Protein AF-A0A0F8ZEL0-F1 (afdb_monomer_lite)

Sequence (161 aa):
MRHRRKGRKLGRNPSHQRALLRNLASALILTERDAEFDDNAPKVRGRIVTTLSKAKEVRPLVERCVTIARRALPHQEAADQLEPDAERNTEQWRTWRQSDQYRDWNQTIAPVVAARRRLLKLLGDKQAVRILFDDIAPRFQDRPGGYTRILRLAQRCRALH

Radius of gyration: 20.07 Å; chains: 1; bounding box: 53×33×61 Å

Secondary structure (DSSP, 8-state):
--TT--S--TTS-HHHHHHHHHHHHHHHHHTTS--TT-TT--SSTT-----HHHHHHHHHHHHHHHHHHHHHHHHHHHHHTTS-SPPTTSHHHHHHTTSHHHHHHHHHHHHHHHHHHHHHHHH--HHHHHHIIIIIHHHTTT--S------PPPPP-----

InterPro domains:
  IPR000456 Large ribosomal subunit protein bL17 [PF01196] (21-156)
  IPR000456 Large ribosomal subunit protein bL17 [PTHR14413] (1-156)
  IPR036373 Large ribosomal subunit protein bL17 superfamily [G3DSA:3.90.1030.10] (3-159)
  IPR036373 Large ribosomal subunit protein bL17 superfamily [SSF64263] (1-157)

pLDDT: mean 92.85, std 8.92, range [42.53, 98.44]

Structure (mmCIF, N/CA/C/O backbone):
data_AF-A0A0F8ZEL0-F1
#
_entry.id   AF-A0A0F8ZEL0-F1
#
loop_
_atom_site.group_PDB
_atom_site.id
_atom_site.type_symbol
_atom_site.label_atom_id
_atom_site.label_alt_id
_atom_site.label_comp_id
_atom_site.label_asym_id
_atom_site.label_entity_id
_atom_site.label_seq_id
_atom_site.pdbx_PDB_ins_code
_atom_site.Cartn_x
_atom_site.Cartn_y
_atom_site.Cartn_z
_atom_site.occupancy
_atom_site.B_iso_or_equiv
_atom_site.auth_seq_id
_atom_site.auth_comp_id
_atom_site.auth_asym_id
_atom_site.auth_atom_id
_atom_site.pdbx_PDB_model_num
ATOM 1 N N . MET A 1 1 ? 31.391 -11.957 -11.606 1.00 65.69 1 MET A N 1
ATOM 2 C CA . MET A 1 1 ? 30.068 -11.893 -10.932 1.00 65.69 1 MET A CA 1
ATOM 3 C C . MET A 1 1 ? 30.265 -11.415 -9.495 1.00 65.69 1 MET A C 1
ATOM 5 O O . MET A 1 1 ? 31.268 -11.776 -8.903 1.00 65.69 1 MET A O 1
ATOM 9 N N . ARG A 1 2 ? 29.365 -10.607 -8.913 1.00 76.06 2 ARG A N 1
ATOM 10 C CA . ARG A 1 2 ? 29.421 -10.319 -7.464 1.00 76.06 2 ARG A CA 1
ATOM 11 C C . ARG A 1 2 ? 28.579 -11.366 -6.733 1.00 76.06 2 ARG A C 1
ATOM 13 O O . ARG A 1 2 ? 27.360 -11.353 -6.874 1.00 76.06 2 ARG A O 1
ATOM 20 N N . HIS A 1 3 ? 29.209 -12.264 -5.9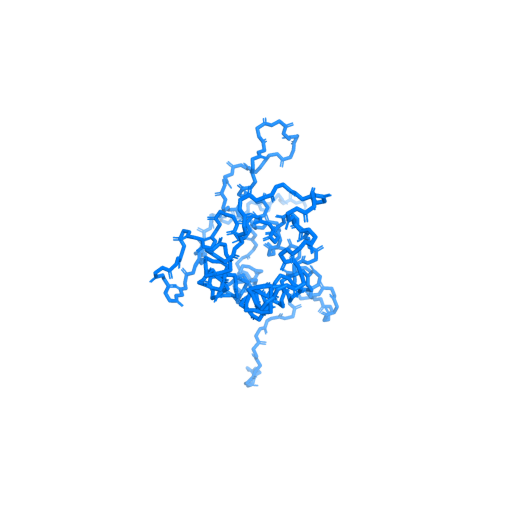82 1.00 86.94 3 HIS A N 1
ATOM 21 C CA . HIS A 1 3 ? 28.496 -13.313 -5.250 1.00 86.94 3 HIS A CA 1
ATOM 22 C C . HIS A 1 3 ? 27.618 -12.722 -4.135 1.00 86.94 3 HIS A C 1
ATOM 24 O O . HIS A 1 3 ? 27.994 -11.740 -3.492 1.00 86.94 3 HIS A O 1
ATOM 30 N N . ARG A 1 4 ? 26.430 -13.313 -3.934 1.00 82.62 4 ARG A N 1
ATOM 31 C CA . ARG A 1 4 ? 25.471 -12.998 -2.851 1.00 82.62 4 ARG A CA 1
ATOM 32 C C . ARG A 1 4 ? 24.996 -11.535 -2.770 1.00 82.62 4 ARG A C 1
ATOM 34 O O . ARG A 1 4 ? 24.462 -11.117 -1.747 1.00 82.62 4 ARG A O 1
ATOM 41 N N . ARG A 1 5 ? 25.132 -10.738 -3.838 1.00 81.50 5 ARG A N 1
ATOM 42 C CA . ARG A 1 5 ? 24.595 -9.365 -3.881 1.00 81.50 5 ARG A CA 1
ATOM 43 C C . ARG A 1 5 ? 23.248 -9.323 -4.593 1.00 81.50 5 ARG A C 1
ATOM 45 O O . ARG A 1 5 ? 23.173 -9.540 -5.799 1.00 81.50 5 ARG A O 1
ATOM 52 N N . LYS A 1 6 ? 22.190 -9.012 -3.841 1.00 80.75 6 LYS A N 1
ATOM 53 C CA . LYS A 1 6 ? 20.834 -8.819 -4.367 1.00 80.75 6 LYS A CA 1
ATOM 54 C C . LYS A 1 6 ? 20.638 -7.372 -4.828 1.00 80.75 6 LYS A C 1
ATOM 56 O O . LYS A 1 6 ? 20.975 -6.441 -4.102 1.00 80.75 6 LYS A O 1
ATOM 61 N N . GLY A 1 7 ? 20.035 -7.209 -6.001 1.00 82.44 7 GLY A N 1
ATOM 62 C CA . GLY A 1 7 ? 19.635 -5.911 -6.544 1.00 82.44 7 GLY A CA 1
ATOM 63 C C . GLY A 1 7 ? 20.734 -5.159 -7.297 1.00 82.44 7 GLY A C 1
ATOM 64 O O . GLY A 1 7 ? 21.927 -5.467 -7.224 1.00 82.44 7 GLY A O 1
ATOM 65 N N . ARG A 1 8 ? 20.310 -4.158 -8.068 1.00 87.69 8 ARG A N 1
ATOM 66 C CA . ARG A 1 8 ? 21.162 -3.317 -8.927 1.00 87.69 8 ARG A CA 1
ATOM 67 C C . ARG A 1 8 ? 21.344 -1.939 -8.302 1.00 87.69 8 ARG A C 1
ATOM 69 O O . ARG A 1 8 ? 20.410 -1.396 -7.736 1.00 87.69 8 ARG A O 1
ATOM 76 N N . LYS A 1 9 ? 22.505 -1.307 -8.501 1.00 86.25 9 LYS A N 1
ATOM 77 C CA . LYS A 1 9 ? 22.756 0.082 -8.054 1.00 86.25 9 LYS A CA 1
ATOM 78 C C . LYS A 1 9 ? 22.051 1.153 -8.904 1.00 86.25 9 LYS A C 1
ATOM 80 O O . LYS A 1 9 ? 21.955 2.300 -8.494 1.00 86.25 9 LYS A O 1
ATOM 85 N N . LEU A 1 10 ? 21.606 0.806 -10.119 1.00 90.56 10 LEU A N 1
ATOM 86 C CA . LEU A 1 10 ? 20.946 1.720 -11.072 1.00 90.56 10 LEU A CA 1
ATOM 87 C C . LEU A 1 10 ? 21.724 3.029 -11.352 1.00 90.56 10 LEU A C 1
ATOM 89 O O . LEU A 1 10 ? 21.105 4.051 -11.655 1.00 90.56 10 LEU A O 1
ATOM 93 N N . GLY A 1 11 ? 23.057 3.001 -11.221 1.00 90.69 11 GLY A N 1
ATOM 94 C CA . GLY A 1 11 ? 23.922 4.176 -11.381 1.00 90.69 11 GLY A CA 1
ATOM 95 C C . GLY A 1 11 ? 23.671 5.286 -10.352 1.00 90.69 11 GLY A C 1
ATOM 96 O O . GLY A 1 11 ? 23.872 6.450 -10.669 1.00 90.69 11 GLY A O 1
ATOM 97 N N . ARG A 1 12 ? 23.158 4.961 -9.157 1.00 93.44 12 ARG A N 1
ATOM 98 C CA . ARG A 1 12 ? 22.793 5.933 -8.113 1.00 93.44 12 ARG A CA 1
ATOM 99 C C . ARG A 1 12 ? 23.434 5.583 -6.773 1.00 93.44 12 ARG A C 1
ATOM 101 O O . ARG A 1 12 ? 23.787 4.430 -6.522 1.00 93.44 12 ARG A O 1
ATOM 108 N N . ASN A 1 13 ? 23.533 6.581 -5.895 1.00 95.25 13 ASN A N 1
ATOM 109 C CA . ASN A 1 13 ? 23.842 6.346 -4.487 1.00 95.25 13 ASN A CA 1
ATOM 110 C C . ASN A 1 13 ? 22.646 5.655 -3.776 1.00 95.25 13 ASN A C 1
ATOM 112 O O . ASN A 1 13 ? 21.513 5.711 -4.272 1.00 95.25 13 ASN A O 1
ATOM 116 N N . PRO A 1 14 ? 22.854 5.012 -2.610 1.00 93.50 14 PRO A N 1
ATOM 117 C CA . PRO A 1 14 ? 21.787 4.293 -1.906 1.00 93.50 14 PRO A CA 1
ATOM 118 C C . PRO A 1 14 ? 20.593 5.159 -1.476 1.00 93.50 14 PRO A C 1
ATOM 120 O O . PRO A 1 14 ? 19.475 4.655 -1.370 1.00 93.50 14 PRO A O 1
ATOM 123 N N . SER A 1 15 ? 20.796 6.453 -1.206 1.00 95.62 15 SER A N 1
ATOM 124 C CA . SER A 1 15 ? 19.708 7.365 -0.825 1.00 95.62 15 SER A CA 1
ATOM 125 C C . SER A 1 15 ? 18.787 7.657 -2.013 1.00 95.62 15 SER A C 1
ATOM 127 O O . SER A 1 15 ? 17.584 7.398 -1.956 1.00 95.62 15 SER A O 1
ATOM 129 N N . HIS A 1 16 ? 19.369 8.069 -3.140 1.00 96.56 16 HIS A N 1
ATOM 130 C CA . HIS A 1 16 ? 18.661 8.350 -4.388 1.00 96.56 16 HIS A CA 1
ATOM 131 C C . HIS A 1 16 ? 18.013 7.092 -4.957 1.00 96.56 16 HIS A C 1
ATOM 133 O O . HIS A 1 16 ? 16.923 7.157 -5.519 1.00 96.56 16 HIS A O 1
ATOM 139 N N . GLN A 1 17 ? 18.653 5.930 -4.803 1.00 95.62 17 GLN A N 1
ATOM 140 C CA . GLN A 1 17 ? 18.048 4.661 -5.186 1.00 95.62 17 GLN A CA 1
ATOM 141 C C . GLN A 1 17 ? 16.778 4.381 -4.373 1.00 95.62 17 GLN A C 1
ATOM 143 O O . GLN A 1 17 ? 15.756 4.031 -4.960 1.00 95.62 17 GLN A O 1
ATOM 148 N N . ARG A 1 18 ? 16.811 4.556 -3.044 1.00 95.19 18 ARG A N 1
ATOM 149 C CA . ARG A 1 18 ? 15.623 4.375 -2.192 1.00 95.19 18 ARG A CA 1
ATOM 150 C C . ARG A 1 18 ? 14.509 5.352 -2.561 1.00 95.19 18 ARG A C 1
ATOM 152 O O . ARG A 1 18 ? 13.366 4.923 -2.678 1.00 95.19 18 ARG A O 1
ATOM 159 N N . ALA A 1 19 ? 14.841 6.622 -2.794 1.00 96.94 19 ALA A N 1
ATOM 160 C CA . ALA A 1 19 ? 13.876 7.627 -3.239 1.00 96.94 19 ALA A CA 1
ATOM 161 C C . ALA A 1 19 ? 13.254 7.263 -4.598 1.00 96.94 19 ALA A C 1
ATOM 163 O O . ALA A 1 19 ? 12.036 7.264 -4.735 1.00 96.94 19 ALA A O 1
ATOM 164 N N . LEU A 1 20 ? 14.068 6.848 -5.575 1.00 97.19 20 LEU A N 1
ATOM 165 C CA . LEU A 1 20 ? 13.585 6.403 -6.884 1.00 97.19 20 LEU A CA 1
ATOM 166 C C . LEU A 1 20 ? 12.617 5.218 -6.769 1.00 97.19 20 LEU A C 1
ATOM 168 O O . LEU A 1 20 ? 11.571 5.222 -7.412 1.00 97.19 20 LEU A O 1
ATOM 172 N N . LEU A 1 21 ? 12.970 4.192 -5.988 1.00 97.38 21 LEU A N 1
ATOM 173 C CA . LEU A 1 21 ? 12.127 3.002 -5.835 1.00 97.38 21 LEU A CA 1
ATOM 174 C C . LEU A 1 21 ? 10.822 3.320 -5.106 1.00 97.38 21 LEU A C 1
ATOM 176 O O . LEU A 1 21 ? 9.779 2.821 -5.520 1.00 97.38 21 LEU A O 1
ATOM 180 N N . ARG A 1 22 ? 10.875 4.174 -4.077 1.00 98.00 22 ARG A N 1
ATOM 181 C CA . ARG A 1 22 ? 9.686 4.698 -3.400 1.00 98.00 22 ARG A CA 1
ATOM 182 C C . ARG A 1 22 ? 8.766 5.400 -4.393 1.00 98.00 22 ARG A C 1
ATOM 184 O O . ARG A 1 22 ? 7.616 5.004 -4.518 1.00 98.00 22 ARG A O 1
ATOM 191 N N . ASN A 1 23 ? 9.292 6.360 -5.152 1.00 97.94 23 ASN A N 1
ATOM 192 C CA . ASN A 1 23 ? 8.494 7.143 -6.094 1.00 97.94 23 ASN A CA 1
ATOM 193 C C . ASN A 1 23 ? 7.877 6.263 -7.188 1.00 97.94 23 ASN A C 1
ATOM 195 O O . ASN A 1 23 ? 6.718 6.448 -7.528 1.00 97.94 23 ASN A O 1
ATOM 199 N N . LEU A 1 24 ? 8.611 5.273 -7.712 1.00 98.12 24 LEU A N 1
ATOM 200 C CA . LEU A 1 24 ? 8.063 4.330 -8.695 1.00 98.12 24 LEU A CA 1
ATOM 201 C C . LEU A 1 24 ? 6.964 3.433 -8.106 1.00 98.12 24 LEU A C 1
ATOM 203 O O . LEU A 1 24 ? 5.998 3.135 -8.801 1.00 98.12 24 LEU A O 1
ATOM 207 N N . ALA A 1 25 ? 7.116 2.985 -6.857 1.00 98.38 25 ALA A N 1
ATOM 208 C CA . ALA A 1 25 ? 6.105 2.172 -6.186 1.00 98.38 25 ALA A CA 1
ATOM 209 C C . ALA A 1 25 ? 4.831 2.982 -5.916 1.00 98.38 25 ALA A C 1
ATOM 211 O O . ALA A 1 25 ? 3.743 2.521 -6.252 1.00 98.38 25 ALA A O 1
ATOM 212 N N . SER A 1 26 ? 4.971 4.196 -5.377 1.00 97.75 26 SER A N 1
ATOM 213 C CA . SER A 1 26 ? 3.843 5.097 -5.128 1.00 97.75 26 SER A CA 1
ATOM 214 C C . SER A 1 26 ? 3.161 5.499 -6.429 1.00 97.75 26 SER A C 1
ATOM 216 O O . SER A 1 26 ? 1.949 5.383 -6.521 1.00 97.75 26 SER A O 1
ATOM 218 N N . ALA A 1 27 ? 3.921 5.853 -7.471 1.00 96.88 27 ALA A N 1
ATOM 219 C CA . ALA A 1 27 ? 3.360 6.195 -8.776 1.00 96.88 27 ALA A CA 1
ATOM 220 C C . ALA A 1 27 ? 2.540 5.048 -9.381 1.00 96.88 27 ALA A C 1
ATOM 222 O O . ALA A 1 27 ? 1.484 5.306 -9.940 1.00 96.88 27 ALA A O 1
ATOM 223 N N . LEU A 1 28 ? 2.993 3.791 -9.252 1.00 97.88 28 LEU A N 1
ATOM 224 C CA . LEU A 1 28 ? 2.213 2.638 -9.708 1.00 97.88 28 LEU A CA 1
ATOM 225 C C . LEU A 1 28 ? 0.871 2.540 -8.978 1.00 97.88 28 LEU A C 1
ATOM 227 O O . LEU A 1 28 ? -0.153 2.375 -9.630 1.00 97.88 28 LEU A O 1
ATOM 231 N N . ILE A 1 29 ? 0.872 2.673 -7.654 1.00 97.56 29 ILE A N 1
ATOM 232 C CA . ILE A 1 29 ? -0.353 2.590 -6.851 1.00 97.56 29 ILE A CA 1
ATOM 233 C C . ILE A 1 29 ? -1.294 3.762 -7.162 1.00 97.56 29 ILE A C 1
ATOM 235 O O . ILE A 1 29 ? -2.479 3.555 -7.383 1.00 97.56 29 ILE A O 1
ATOM 239 N N . LEU A 1 30 ? -0.762 4.980 -7.276 1.00 96.75 30 LEU A N 1
ATOM 240 C CA . LEU A 1 30 ? -1.534 6.187 -7.589 1.00 96.75 30 LEU A CA 1
ATOM 241 C C . LEU A 1 30 ? -2.188 6.159 -8.976 1.00 96.75 30 LEU A C 1
ATOM 243 O O . LEU A 1 30 ? -3.028 7.010 -9.253 1.00 96.75 30 LEU A O 1
ATOM 247 N N . THR A 1 31 ? -1.826 5.221 -9.859 1.00 96.19 31 THR A N 1
ATOM 248 C CA . THR A 1 31 ? -2.541 5.052 -11.135 1.00 96.19 31 THR A CA 1
ATOM 249 C C . THR A 1 31 ? -3.928 4.431 -10.984 1.00 96.19 31 THR A C 1
ATOM 251 O O . THR A 1 31 ? -4.701 4.497 -11.930 1.00 96.19 31 THR A O 1
ATOM 254 N N . GLU A 1 32 ? -4.243 3.826 -9.837 1.00 95.44 32 GLU A N 1
ATOM 255 C CA . GLU A 1 32 ? -5.575 3.270 -9.551 1.00 95.44 32 GLU A CA 1
ATOM 256 C C . GLU A 1 32 ? -6.550 4.330 -9.016 1.00 95.44 32 GLU A C 1
ATOM 258 O O . GLU A 1 32 ? -7.738 4.056 -8.897 1.00 95.44 32 GLU A O 1
ATOM 263 N N . ARG A 1 33 ? -6.071 5.546 -8.712 1.00 93.50 33 ARG A N 1
ATOM 264 C CA . ARG A 1 33 ? -6.943 6.638 -8.267 1.00 93.50 33 ARG A CA 1
ATOM 265 C C . ARG A 1 33 ? -7.956 6.994 -9.352 1.00 93.50 33 ARG A C 1
ATOM 267 O O . ARG A 1 33 ? -7.656 6.894 -10.546 1.00 93.50 33 ARG A O 1
ATOM 274 N N . ASP A 1 34 ? -9.105 7.498 -8.926 1.00 89.38 34 ASP A N 1
ATOM 275 C CA . ASP A 1 34 ? -9.982 8.206 -9.840 1.00 89.38 34 ASP A CA 1
ATOM 276 C C . ASP A 1 34 ? -9.320 9.523 -10.272 1.00 89.38 34 ASP A C 1
ATOM 278 O O . ASP A 1 34 ? -8.842 10.291 -9.437 1.00 89.38 34 ASP A O 1
ATOM 282 N N . ALA A 1 35 ? -9.201 9.709 -11.580 1.00 87.81 35 ALA A N 1
ATOM 283 C CA . ALA A 1 35 ? -8.407 10.757 -12.211 1.00 87.81 35 ALA A CA 1
ATOM 284 C C . ALA A 1 35 ? -9.141 11.371 -13.412 1.00 87.81 35 ALA A C 1
ATOM 286 O O . ALA A 1 35 ? -8.497 11.950 -14.283 1.00 87.81 35 ALA A O 1
ATOM 287 N N . GLU A 1 36 ? -10.467 11.214 -13.486 1.00 85.56 36 GLU A N 1
ATOM 288 C CA . GLU A 1 36 ? -11.295 11.719 -14.593 1.00 85.56 36 GLU A CA 1
ATOM 289 C C . GLU A 1 36 ? -11.145 13.231 -14.814 1.00 85.56 36 GLU A C 1
ATOM 291 O O . GLU A 1 36 ? -11.217 13.693 -15.950 1.00 85.56 36 GLU A O 1
ATOM 296 N N . PHE A 1 37 ? -10.850 13.980 -13.750 1.00 85.38 37 PHE A N 1
ATOM 297 C CA . PHE A 1 37 ? -10.698 15.437 -13.773 1.00 85.38 37 PHE A CA 1
ATOM 298 C C . PHE A 1 37 ? -9.250 15.912 -13.556 1.00 85.38 37 PHE A C 1
ATOM 300 O O . PHE A 1 37 ? -9.016 17.108 -13.401 1.00 85.38 37 PHE A O 1
ATOM 307 N N . ASP A 1 38 ? -8.274 14.999 -13.529 1.00 86.62 38 ASP A N 1
ATOM 308 C CA . ASP A 1 38 ? -6.867 15.346 -13.315 1.00 86.62 38 ASP A CA 1
ATOM 309 C C . ASP A 1 38 ? -6.157 15.633 -14.649 1.00 86.62 38 ASP A C 1
ATOM 311 O O . ASP A 1 38 ? -6.107 14.772 -15.529 1.00 86.62 38 ASP A O 1
ATOM 315 N N . ASP A 1 39 ? -5.431 16.751 -14.741 1.00 87.62 39 ASP A N 1
ATOM 316 C CA . ASP A 1 39 ? -4.554 17.053 -15.892 1.00 87.62 39 ASP A CA 1
ATOM 317 C C . ASP A 1 39 ? -3.475 15.977 -16.131 1.00 87.62 39 ASP A C 1
ATOM 319 O O . ASP A 1 39 ? -2.972 15.787 -17.238 1.00 87.62 39 ASP A O 1
ATOM 323 N N . ASN A 1 40 ? -3.098 15.253 -15.072 1.00 86.75 40 ASN A N 1
ATOM 324 C CA . ASN A 1 40 ? -2.103 14.182 -15.096 1.00 86.75 40 ASN A CA 1
ATOM 325 C C . ASN A 1 40 ? -2.749 12.805 -14.869 1.00 86.75 40 ASN A C 1
ATOM 327 O O . ASN A 1 40 ? -2.297 11.999 -14.036 1.00 86.75 40 ASN A O 1
ATOM 331 N N . ALA A 1 41 ? -3.845 12.546 -15.581 1.00 89.12 41 ALA A N 1
ATOM 332 C CA . ALA A 1 41 ? -4.512 11.257 -15.569 1.00 89.12 41 ALA A CA 1
ATOM 333 C C . ALA A 1 41 ? -3.584 10.138 -16.095 1.00 89.12 41 ALA A C 1
ATOM 335 O O . ALA A 1 41 ? -2.895 10.292 -17.113 1.00 89.12 41 ALA A O 1
ATOM 336 N N . PRO A 1 42 ? -3.532 8.974 -15.423 1.00 89.56 42 PRO A N 1
ATOM 337 C CA . PRO A 1 42 ? -2.763 7.843 -15.910 1.00 89.56 42 PRO A CA 1
ATOM 338 C C . PRO A 1 42 ? -3.394 7.296 -17.194 1.00 89.56 42 PRO A C 1
ATOM 340 O O . PRO A 1 42 ? -4.582 7.002 -17.245 1.00 89.56 42 PRO A O 1
ATOM 343 N N . LYS A 1 43 ? -2.572 7.048 -18.219 1.00 88.62 43 LYS A N 1
ATOM 344 C CA . LYS A 1 43 ? -3.047 6.469 -19.489 1.00 88.62 43 LYS A CA 1
ATOM 345 C C . LYS A 1 43 ? -3.746 5.112 -19.317 1.00 88.62 43 LYS A C 1
ATOM 347 O O . LYS A 1 43 ? -4.607 4.754 -20.109 1.00 88.62 43 LYS A O 1
ATOM 352 N N . VAL A 1 44 ? -3.302 4.315 -18.346 1.00 92.25 44 VAL A N 1
ATOM 353 C CA . VAL A 1 44 ? -3.876 3.003 -18.024 1.00 92.25 44 VAL A CA 1
ATOM 354 C C . VAL A 1 44 ? -3.826 2.823 -16.509 1.00 92.25 44 VAL A C 1
ATOM 356 O O . VAL A 1 44 ? -2.739 2.906 -15.930 1.00 92.25 44 VAL A O 1
ATOM 359 N N . ARG A 1 45 ? -4.977 2.538 -15.887 1.00 93.56 45 ARG A N 1
ATOM 360 C CA . ARG A 1 45 ? -5.064 2.211 -14.455 1.00 93.56 45 ARG A CA 1
ATOM 361 C C . ARG A 1 45 ? -4.220 0.971 -14.122 1.00 93.56 45 ARG A C 1
ATOM 363 O O . ARG A 1 45 ? -4.112 0.037 -14.924 1.00 93.56 45 ARG A O 1
ATOM 370 N N . GLY A 1 46 ? -3.540 0.997 -12.980 1.00 94.19 46 GLY A N 1
ATOM 371 C CA . GLY A 1 46 ? -2.677 -0.094 -12.511 1.00 94.19 46 GLY A CA 1
ATOM 372 C C . GLY A 1 46 ? -1.389 -0.314 -13.313 1.00 94.19 46 GLY A C 1
ATOM 373 O O . GLY A 1 46 ? -0.792 -1.397 -13.250 1.00 94.19 46 GLY A O 1
ATOM 374 N N . ARG A 1 47 ? -0.939 0.665 -14.114 1.00 95.75 47 ARG A N 1
ATOM 375 C CA . ARG A 1 47 ? 0.214 0.498 -15.016 1.00 95.75 47 ARG A CA 1
ATOM 376 C C . ARG A 1 47 ? 1.119 1.726 -15.065 1.00 95.75 47 ARG A C 1
ATOM 378 O O . ARG A 1 47 ? 0.691 2.833 -15.354 1.00 95.75 47 ARG A O 1
ATOM 385 N N . ILE A 1 48 ? 2.427 1.479 -14.956 1.00 96.38 48 ILE A N 1
ATOM 386 C CA . ILE A 1 48 ? 3.477 2.461 -15.267 1.00 96.38 48 ILE A CA 1
ATOM 387 C C . ILE A 1 48 ? 4.439 1.929 -16.329 1.00 96.38 48 ILE A C 1
ATOM 389 O O . ILE A 1 48 ? 4.676 0.724 -16.436 1.00 96.38 48 ILE A O 1
ATOM 393 N N . VAL A 1 49 ? 5.052 2.838 -17.090 1.00 95.44 49 VAL A N 1
ATOM 394 C CA . VAL A 1 49 ? 6.065 2.504 -18.100 1.00 95.44 49 VAL A CA 1
ATOM 395 C C . VAL A 1 49 ? 7.449 2.917 -17.602 1.00 95.44 49 VAL A C 1
ATOM 397 O O . VAL A 1 49 ? 7.750 4.095 -17.434 1.00 95.44 49 VAL A O 1
ATOM 400 N N . THR A 1 50 ? 8.343 1.948 -17.406 1.00 95.19 50 THR A N 1
ATOM 401 C CA . THR A 1 50 ? 9.717 2.198 -16.940 1.00 95.19 50 THR A CA 1
ATOM 402 C C . THR A 1 50 ? 10.724 1.271 -17.619 1.00 95.19 50 THR A C 1
ATOM 404 O O . THR A 1 50 ? 10.367 0.457 -18.469 1.00 95.19 50 THR A O 1
ATOM 407 N N . THR A 1 51 ? 12.010 1.401 -17.287 1.00 94.88 51 THR A N 1
ATOM 408 C CA . THR A 1 51 ? 13.040 0.504 -17.828 1.00 94.88 51 THR A CA 1
ATOM 409 C C . THR A 1 51 ? 12.936 -0.878 -17.189 1.00 94.88 51 THR A C 1
ATOM 411 O O . THR A 1 51 ? 12.600 -1.007 -16.012 1.00 94.88 51 THR A O 1
ATOM 414 N N . LEU A 1 52 ? 13.322 -1.925 -17.924 1.00 94.81 52 LEU A N 1
ATOM 415 C CA . LEU A 1 52 ? 13.314 -3.297 -17.404 1.00 94.81 52 LEU A CA 1
ATOM 416 C C . LEU A 1 52 ? 14.120 -3.441 -16.103 1.00 94.81 52 LEU A C 1
ATOM 418 O O . LEU A 1 52 ? 13.718 -4.163 -15.194 1.00 94.81 52 LEU A O 1
ATOM 422 N N . SER A 1 53 ? 15.257 -2.747 -16.010 1.00 94.94 53 SER A N 1
ATOM 423 C CA . SER A 1 53 ? 16.081 -2.727 -14.803 1.00 94.94 53 SER A CA 1
ATOM 424 C C . SER A 1 53 ? 15.334 -2.119 -13.617 1.00 94.94 53 SER A C 1
ATOM 426 O O . SER A 1 53 ? 15.285 -2.746 -12.569 1.00 94.94 53 SER A O 1
ATOM 428 N N . LYS A 1 54 ? 14.699 -0.952 -13.783 1.00 96.62 54 LYS A N 1
ATOM 429 C CA . LYS A 1 54 ? 13.905 -0.302 -12.729 1.00 96.62 54 LYS A CA 1
ATOM 430 C C . LYS A 1 54 ? 12.696 -1.154 -12.329 1.00 96.62 54 LYS A C 1
ATOM 432 O O . LYS A 1 54 ? 12.455 -1.325 -11.140 1.00 96.62 54 LYS A O 1
ATOM 437 N N . ALA A 1 55 ? 11.996 -1.743 -13.301 1.00 97.44 55 ALA A N 1
ATOM 438 C CA . ALA A 1 55 ? 10.843 -2.615 -13.064 1.00 97.44 55 ALA A CA 1
ATOM 439 C C . ALA A 1 55 ? 11.203 -3.832 -12.190 1.00 97.44 55 ALA A C 1
ATOM 441 O O . ALA A 1 55 ? 10.497 -4.153 -11.236 1.00 97.44 55 ALA A O 1
ATOM 442 N N . LYS A 1 56 ? 12.337 -4.488 -12.475 1.00 96.44 56 LYS A N 1
ATOM 443 C CA . LYS A 1 56 ? 12.813 -5.631 -11.678 1.00 96.44 56 LYS A CA 1
ATOM 444 C C . LYS A 1 56 ? 13.199 -5.244 -10.246 1.00 96.44 56 LYS A C 1
ATOM 446 O O . LYS A 1 56 ? 13.021 -6.057 -9.346 1.00 96.44 56 LYS A O 1
ATOM 451 N N . GLU A 1 57 ? 13.695 -4.025 -10.030 1.00 96.50 57 GLU A N 1
ATOM 452 C CA . GLU A 1 57 ? 14.092 -3.544 -8.698 1.00 96.50 57 GLU A CA 1
ATOM 453 C C . GLU A 1 57 ? 12.916 -3.016 -7.864 1.00 96.50 57 GLU A C 1
ATOM 455 O O . GLU A 1 57 ? 12.936 -3.148 -6.643 1.00 96.50 57 GLU A O 1
ATOM 460 N N . VAL A 1 58 ? 11.885 -2.434 -8.490 1.00 97.56 58 VAL A N 1
ATOM 461 C CA . VAL A 1 58 ? 10.708 -1.919 -7.764 1.00 97.56 58 VAL A CA 1
ATOM 462 C C . VAL A 1 58 ? 9.737 -3.032 -7.367 1.00 97.56 58 VAL A C 1
ATOM 464 O O . VAL A 1 58 ? 9.111 -2.951 -6.312 1.00 97.56 58 VAL A O 1
ATOM 467 N N . ARG A 1 59 ? 9.658 -4.113 -8.155 1.00 97.69 59 ARG A N 1
ATOM 468 C CA . ARG A 1 59 ? 8.734 -5.236 -7.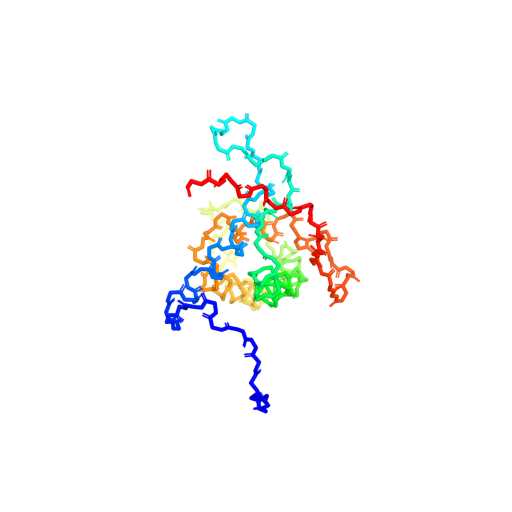924 1.00 97.69 59 ARG A CA 1
ATOM 469 C C . ARG A 1 59 ? 8.729 -5.754 -6.475 1.00 97.69 59 ARG A C 1
ATOM 471 O O . ARG A 1 59 ? 7.653 -5.787 -5.889 1.00 97.69 59 ARG A O 1
ATOM 478 N N . PRO A 1 60 ? 9.867 -6.088 -5.833 1.00 97.25 60 PRO A N 1
ATOM 479 C CA . PRO A 1 60 ? 9.855 -6.592 -4.457 1.00 97.25 60 PRO A CA 1
ATOM 480 C C . PRO A 1 60 ? 9.298 -5.605 -3.424 1.00 97.25 60 PRO A C 1
ATOM 482 O O . PRO A 1 60 ? 8.815 -6.037 -2.378 1.00 97.25 60 PRO A O 1
ATOM 485 N N . LEU A 1 61 ? 9.402 -4.296 -3.681 1.00 97.69 61 LEU A N 1
ATOM 486 C CA . LEU A 1 61 ? 8.831 -3.274 -2.808 1.00 97.69 61 LEU A CA 1
ATOM 487 C C . LEU A 1 61 ? 7.305 -3.266 -2.930 1.00 97.69 61 LEU A C 1
ATOM 489 O O . LEU A 1 61 ? 6.627 -3.340 -1.912 1.00 97.69 61 LEU A O 1
ATOM 493 N N . VAL A 1 62 ? 6.777 -3.263 -4.157 1.00 98.38 62 VAL A N 1
ATOM 494 C CA . VAL A 1 62 ? 5.324 -3.264 -4.405 1.00 98.38 62 VAL A CA 1
ATOM 495 C C . VAL A 1 62 ? 4.675 -4.549 -3.899 1.00 98.38 62 VAL A C 1
ATOM 497 O O . VAL A 1 62 ? 3.693 -4.482 -3.168 1.00 98.38 62 VAL A O 1
ATOM 500 N N . GLU A 1 63 ? 5.262 -5.713 -4.196 1.00 98.31 63 GLU A N 1
ATOM 501 C CA . GLU A 1 63 ? 4.754 -7.010 -3.716 1.00 98.31 63 GLU A CA 1
ATOM 502 C C . GLU A 1 63 ? 4.652 -7.039 -2.183 1.00 98.31 63 GLU A C 1
ATOM 504 O O . GLU A 1 63 ? 3.680 -7.537 -1.611 1.00 98.31 63 GLU A O 1
ATOM 509 N N . ARG A 1 64 ? 5.644 -6.453 -1.499 1.00 98.31 64 ARG A N 1
ATOM 510 C CA . ARG A 1 64 ? 5.646 -6.329 -0.041 1.00 98.31 64 ARG A CA 1
ATOM 511 C C . ARG A 1 64 ? 4.560 -5.379 0.450 1.00 98.31 64 ARG A C 1
ATOM 513 O O . ARG A 1 64 ? 3.931 -5.693 1.454 1.00 98.31 64 ARG A O 1
ATOM 520 N N . CYS A 1 65 ? 4.354 -4.243 -0.216 1.00 98.44 65 CYS A N 1
ATOM 521 C CA . CYS A 1 65 ? 3.304 -3.300 0.158 1.00 98.44 65 CYS A CA 1
ATOM 522 C C . CYS A 1 65 ? 1.919 -3.956 0.073 1.00 98.44 65 CYS A C 1
ATOM 524 O O . CYS A 1 65 ? 1.201 -3.955 1.070 1.00 98.44 65 CYS A O 1
ATOM 526 N N . VAL A 1 66 ? 1.601 -4.605 -1.053 1.00 98.31 66 VAL A N 1
ATOM 527 C CA . VAL A 1 66 ? 0.328 -5.330 -1.228 1.00 98.31 66 VAL A CA 1
ATOM 528 C C . VAL A 1 66 ? 0.174 -6.425 -0.171 1.00 98.31 66 VAL A C 1
ATOM 530 O O . VAL A 1 66 ? -0.870 -6.527 0.459 1.00 98.31 66 VAL A O 1
ATOM 533 N N . THR A 1 67 ? 1.236 -7.186 0.112 1.00 98.38 67 THR A N 1
ATOM 534 C CA . THR A 1 67 ? 1.201 -8.227 1.156 1.00 98.38 67 THR A CA 1
ATOM 535 C C . THR A 1 67 ? 0.898 -7.660 2.545 1.00 98.38 67 THR A C 1
ATOM 537 O O . THR A 1 67 ? 0.150 -8.278 3.298 1.00 98.38 67 THR A O 1
ATOM 540 N N . ILE A 1 68 ? 1.497 -6.519 2.913 1.00 98.31 68 ILE A N 1
ATOM 541 C CA . ILE A 1 68 ? 1.259 -5.878 4.215 1.00 98.31 68 ILE A CA 1
ATOM 542 C C . ILE A 1 68 ? -0.202 -5.435 4.326 1.00 98.31 68 ILE A C 1
ATOM 544 O O . ILE A 1 68 ? -0.818 -5.709 5.349 1.00 98.31 68 ILE A O 1
ATOM 548 N N . ALA A 1 69 ? -0.739 -4.787 3.290 1.00 98.06 69 ALA A N 1
ATOM 549 C CA . ALA A 1 69 ? -2.125 -4.327 3.283 1.00 98.06 69 ALA A CA 1
ATOM 550 C C . ALA A 1 69 ? -3.108 -5.507 3.329 1.00 98.06 69 ALA A C 1
ATOM 552 O O . ALA A 1 69 ? -3.937 -5.572 4.228 1.00 98.06 69 ALA A O 1
ATOM 553 N N . ARG A 1 70 ? -2.929 -6.511 2.458 1.00 97.44 70 ARG A N 1
ATOM 554 C CA . ARG A 1 70 ? -3.763 -7.725 2.416 1.00 97.44 70 ARG A CA 1
ATOM 555 C C . ARG A 1 70 ? -3.837 -8.442 3.764 1.00 97.44 70 ARG A C 1
ATOM 557 O O . ARG A 1 70 ? -4.906 -8.843 4.194 1.00 97.44 70 ARG A O 1
ATOM 564 N N . ARG A 1 71 ? -2.697 -8.608 4.444 1.00 96.94 71 ARG A N 1
ATOM 565 C CA . ARG A 1 71 ? -2.642 -9.275 5.757 1.00 96.94 71 ARG A CA 1
ATOM 566 C C . ARG A 1 71 ? -3.321 -8.485 6.874 1.00 96.94 71 ARG A C 1
ATOM 568 O O . ARG A 1 71 ? -3.611 -9.067 7.908 1.00 96.94 71 ARG A O 1
ATOM 575 N N . ALA A 1 72 ? -3.521 -7.184 6.689 1.00 97.56 72 ALA A N 1
ATOM 576 C CA . ALA A 1 72 ? -4.203 -6.343 7.658 1.00 97.56 72 ALA A CA 1
ATOM 577 C C . ALA A 1 72 ? -5.730 -6.332 7.465 1.00 97.56 72 ALA A C 1
ATOM 579 O O . ALA A 1 72 ? -6.419 -5.965 8.405 1.00 97.56 72 ALA A O 1
ATOM 580 N N . LEU A 1 73 ? -6.260 -6.765 6.311 1.00 95.88 73 LEU A N 1
ATOM 581 C CA . LEU A 1 73 ? -7.705 -6.739 6.040 1.00 95.88 73 LEU A CA 1
ATOM 582 C C . LEU A 1 73 ? -8.546 -7.524 7.057 1.00 95.88 73 LEU A C 1
ATOM 584 O O . LEU A 1 73 ? -9.479 -6.928 7.580 1.00 95.88 73 LEU A O 1
ATOM 588 N N . PRO A 1 74 ? -8.197 -8.764 7.461 1.00 96.62 74 PRO A N 1
ATOM 589 C CA . PRO A 1 74 ? -9.017 -9.491 8.436 1.00 96.62 74 PRO A CA 1
ATOM 590 C C . PRO A 1 74 ? -9.090 -8.794 9.802 1.00 96.62 74 PRO A C 1
ATOM 592 O O . PRO A 1 74 ? -10.091 -8.876 10.500 1.00 96.62 74 PRO A O 1
ATOM 595 N N . HIS A 1 75 ? -8.026 -8.081 10.188 1.00 97.12 75 HIS A N 1
ATOM 596 C CA . HIS A 1 75 ? -8.014 -7.271 11.407 1.00 97.12 75 HIS A CA 1
ATOM 597 C C . HIS A 1 75 ? -8.868 -6.007 11.271 1.00 97.12 75 HIS A C 1
ATOM 599 O O . HIS A 1 75 ? -9.385 -5.517 12.266 1.00 97.12 75 HIS A O 1
ATOM 605 N N . GLN A 1 76 ? -8.991 -5.465 10.058 1.00 96.25 76 GLN A N 1
ATOM 606 C CA . GLN A 1 76 ? -9.881 -4.343 9.788 1.00 96.25 76 GLN A CA 1
ATOM 607 C C . GLN A 1 76 ? -11.336 -4.812 9.851 1.00 96.25 76 GLN A C 1
ATOM 609 O O . GLN A 1 76 ? -12.085 -4.286 10.656 1.00 96.25 76 GLN A O 1
ATOM 614 N N . GLU A 1 77 ? -11.686 -5.877 9.128 1.00 95.62 77 GLU A N 1
ATOM 615 C CA . GLU A 1 77 ? -13.033 -6.468 9.132 1.00 95.62 77 GLU A CA 1
ATOM 616 C C . GLU A 1 77 ? -13.496 -6.848 10.550 1.00 95.62 77 GLU A C 1
ATOM 618 O O . GLU A 1 77 ? -14.622 -6.553 10.941 1.00 95.62 77 GLU A O 1
ATOM 623 N N . ALA A 1 78 ? -12.618 -7.460 11.353 1.00 96.38 78 ALA A N 1
ATOM 624 C CA . ALA A 1 78 ? -12.928 -7.803 12.740 1.00 96.38 78 ALA A CA 1
ATOM 625 C C . ALA A 1 78 ? -13.094 -6.568 13.643 1.00 96.38 78 ALA A C 1
ATOM 627 O O . ALA A 1 78 ? -13.886 -6.599 14.579 1.00 96.38 78 ALA A O 1
ATOM 628 N N . ALA A 1 79 ? -12.358 -5.483 13.385 1.00 95.75 79 ALA A N 1
ATOM 629 C CA . ALA A 1 79 ? -12.532 -4.235 14.122 1.00 95.75 79 ALA A CA 1
ATOM 630 C C . ALA A 1 79 ? -13.834 -3.530 13.718 1.00 95.75 79 ALA A C 1
ATOM 632 O O . ALA A 1 79 ? -14.548 -3.053 14.593 1.00 95.75 79 ALA A O 1
ATOM 633 N N . ASP A 1 80 ? -14.173 -3.523 12.428 1.00 94.19 80 ASP A N 1
ATOM 634 C CA . ASP A 1 80 ? -15.399 -2.913 11.906 1.00 94.19 80 ASP A CA 1
ATOM 635 C C . ASP A 1 80 ? -16.653 -3.565 12.536 1.00 94.19 80 ASP A C 1
ATOM 637 O O . ASP A 1 80 ? -17.626 -2.882 12.828 1.00 94.19 80 ASP A O 1
ATOM 641 N N . GLN A 1 81 ? -16.610 -4.869 12.849 1.00 94.25 81 GLN A N 1
ATOM 642 C CA . GLN A 1 81 ? -17.691 -5.579 13.560 1.00 94.25 81 GLN A CA 1
ATOM 643 C C . GLN A 1 81 ? -17.863 -5.175 15.034 1.00 94.25 81 GLN A C 1
ATOM 645 O O . GLN A 1 81 ? -18.928 -5.394 15.609 1.00 94.25 81 GLN A O 1
ATOM 650 N N . LEU A 1 82 ? -16.815 -4.639 15.664 1.00 92.50 82 LEU A N 1
ATOM 651 C CA . LEU A 1 82 ? -16.823 -4.207 17.068 1.00 92.50 82 LEU A CA 1
ATOM 652 C C . LEU A 1 82 ? -17.138 -2.710 17.215 1.00 92.50 82 LEU A C 1
ATOM 654 O O . LEU A 1 82 ? -17.297 -2.221 18.339 1.00 92.50 82 LEU A O 1
ATOM 658 N N . GLU A 1 83 ? -17.167 -1.969 16.106 1.00 89.25 83 GLU A N 1
ATOM 659 C CA . GLU A 1 83 ? -17.458 -0.539 16.098 1.00 89.25 83 GLU A CA 1
ATOM 660 C C . GLU A 1 83 ? -18.973 -0.303 16.268 1.00 89.25 83 GLU A C 1
ATOM 662 O O . GLU A 1 83 ? -19.780 -0.974 15.623 1.00 89.25 83 GLU A O 1
ATOM 667 N N . PRO A 1 84 ? -19.400 0.616 17.155 1.00 90.50 84 PRO A N 1
ATOM 668 C CA . PRO A 1 84 ? -20.809 0.936 17.318 1.00 90.50 84 PRO A CA 1
ATOM 669 C C . PRO A 1 84 ? -21.295 1.778 16.136 1.00 90.50 84 PRO A C 1
ATOM 671 O O . PRO A 1 84 ? -20.563 2.629 15.638 1.00 90.50 84 PRO A O 1
ATOM 674 N N . ASP A 1 85 ? -22.577 1.663 15.791 1.00 88.75 85 ASP A N 1
ATOM 675 C CA . ASP A 1 85 ? -23.252 2.509 14.786 1.00 88.75 85 ASP A CA 1
ATOM 676 C C . ASP A 1 85 ? -23.466 3.972 15.258 1.00 88.75 85 ASP A C 1
ATOM 678 O O . ASP A 1 85 ? -24.299 4.719 14.754 1.00 88.75 85 ASP A O 1
ATOM 682 N N . ALA A 1 86 ? -22.740 4.401 16.293 1.00 88.56 86 ALA A N 1
ATOM 683 C CA . ALA A 1 86 ? -22.858 5.729 16.870 1.00 88.56 86 ALA A CA 1
ATOM 684 C C . ALA A 1 86 ? -21.957 6.724 16.132 1.00 88.56 86 ALA A C 1
ATOM 686 O O . ALA A 1 86 ? -20.751 6.508 15.984 1.00 88.56 86 ALA A O 1
ATOM 687 N N . GLU A 1 87 ? -22.509 7.883 15.770 1.00 88.62 87 GLU A N 1
ATOM 688 C CA . GLU A 1 87 ? -21.720 8.960 15.180 1.00 88.62 87 GLU A CA 1
ATOM 689 C C . GLU A 1 87 ? -20.576 9.407 16.103 1.00 88.62 87 GLU A C 1
ATOM 691 O O . GLU A 1 87 ? -20.674 9.442 17.339 1.00 88.62 87 GLU A O 1
ATOM 696 N N . ARG A 1 88 ? -19.465 9.816 15.493 1.00 86.88 88 ARG A N 1
ATOM 697 C CA . ARG A 1 88 ? -18.280 10.269 16.221 1.00 86.88 88 ARG A CA 1
ATOM 698 C C . ARG A 1 88 ? -18.588 11.517 17.058 1.00 86.88 88 ARG A C 1
ATOM 700 O O . ARG A 1 88 ? -19.237 12.442 16.593 1.00 86.88 88 ARG A O 1
ATOM 707 N N . ASN A 1 89 ? -18.027 11.593 18.268 1.00 89.69 89 ASN A N 1
ATOM 708 C CA . ASN A 1 89 ? -18.227 12.683 19.245 1.00 89.69 89 ASN A CA 1
ATOM 709 C C . ASN A 1 89 ? -19.626 12.773 19.887 1.00 89.69 89 ASN A C 1
ATOM 711 O O . ASN A 1 89 ? -19.864 13.702 20.664 1.00 89.69 89 ASN A O 1
ATOM 715 N N . THR A 1 90 ? -20.512 11.806 19.651 1.00 94.38 90 THR A N 1
ATOM 716 C CA . THR A 1 90 ? -21.755 11.665 20.425 1.00 94.38 90 THR A CA 1
ATOM 717 C C . THR A 1 90 ? -21.485 11.142 21.839 1.00 94.38 90 THR A C 1
ATOM 719 O O . THR A 1 90 ? -20.390 10.665 22.155 1.00 94.38 90 THR A O 1
ATOM 722 N N . GLU A 1 91 ? -22.475 11.239 22.727 1.00 92.19 91 GLU A N 1
ATOM 723 C CA . GLU A 1 91 ? -22.399 10.643 24.069 1.00 92.19 91 GLU A CA 1
ATOM 724 C C . GLU A 1 91 ? -22.262 9.122 24.012 1.00 92.19 91 GLU A C 1
ATOM 726 O O . GLU A 1 91 ? -21.387 8.575 24.675 1.00 92.19 91 GLU A O 1
ATOM 731 N N . GLN A 1 92 ? -23.029 8.460 23.141 1.00 91.62 92 GLN A N 1
ATOM 732 C CA . GLN A 1 92 ? -22.922 7.020 22.892 1.00 91.62 92 GLN A CA 1
ATOM 733 C C . GLN A 1 92 ? -21.487 6.626 22.509 1.00 91.62 92 GLN A C 1
ATOM 735 O O . GLN A 1 92 ? -20.919 5.698 23.087 1.00 91.62 92 GLN A O 1
ATOM 740 N N . TRP A 1 93 ? -20.845 7.399 21.626 1.00 91.94 93 TRP A N 1
ATOM 741 C CA . TRP A 1 93 ? -19.447 7.183 21.247 1.00 91.94 93 TRP A CA 1
ATOM 742 C C . TRP A 1 93 ? -18.455 7.427 22.401 1.00 91.94 93 TRP A C 1
ATOM 744 O O . TRP A 1 93 ? -17.439 6.734 22.516 1.00 91.94 93 TRP A O 1
ATOM 754 N N . ARG A 1 94 ? -18.714 8.405 23.285 1.00 93.06 94 ARG A N 1
ATOM 755 C CA . ARG A 1 94 ? -17.890 8.631 24.492 1.00 93.06 94 ARG A CA 1
ATOM 756 C C . ARG A 1 94 ? -18.011 7.469 25.478 1.00 93.06 94 ARG A C 1
ATOM 758 O O . ARG A 1 94 ? -16.979 7.020 25.973 1.00 93.06 94 ARG A O 1
ATOM 765 N N . THR A 1 95 ? -19.224 6.977 25.713 1.00 93.94 95 THR A N 1
ATOM 766 C CA . THR A 1 95 ? -19.498 5.842 26.605 1.00 93.94 95 THR A CA 1
ATOM 767 C C . THR A 1 95 ? -18.858 4.562 26.081 1.00 93.94 95 THR A C 1
ATOM 769 O O . THR A 1 95 ? -18.154 3.880 26.823 1.00 93.94 95 THR A O 1
ATOM 772 N N . TRP A 1 96 ? -19.002 4.271 24.784 1.00 93.88 96 TRP A N 1
ATOM 773 C CA . TRP A 1 96 ? -18.366 3.106 24.167 1.00 93.88 96 TRP A CA 1
ATOM 774 C C . TRP A 1 96 ? -16.842 3.114 24.347 1.00 93.88 96 TRP A C 1
ATOM 776 O O . TRP A 1 96 ? -16.275 2.091 24.723 1.00 93.88 96 TRP A O 1
ATOM 786 N N . ARG A 1 97 ? -16.168 4.267 24.208 1.00 93.00 97 ARG A N 1
ATOM 787 C CA . ARG A 1 97 ? -14.710 4.373 24.433 1.00 93.00 97 ARG A CA 1
ATOM 788 C C . ARG A 1 97 ? -14.249 4.041 25.856 1.00 93.00 97 ARG A C 1
ATOM 790 O O . ARG A 1 97 ? -13.062 3.797 26.059 1.00 93.00 97 ARG A O 1
ATOM 797 N N . GLN A 1 98 ? -15.150 4.061 26.835 1.00 94.31 98 GLN A N 1
ATOM 798 C CA . GLN A 1 98 ? -14.858 3.674 28.219 1.00 94.31 98 GLN A CA 1
ATOM 799 C C . GLN A 1 98 ? -15.169 2.195 28.503 1.00 94.31 98 GLN A C 1
ATOM 801 O O . GLN A 1 98 ? -14.817 1.701 29.572 1.00 94.31 98 GLN A O 1
ATOM 806 N N . SER A 1 99 ? -15.801 1.491 27.561 1.00 93.50 99 SER A N 1
ATOM 807 C CA . SER A 1 99 ? -16.212 0.092 27.702 1.00 93.50 99 SER A CA 1
ATOM 808 C C . SER A 1 99 ? -15.083 -0.907 27.417 1.00 93.50 99 SER A C 1
ATOM 810 O O . SER A 1 99 ? -14.053 -0.569 26.825 1.00 93.50 99 SER A O 1
ATOM 812 N N . ASP A 1 100 ? -15.305 -2.171 27.783 1.00 95.06 100 ASP A N 1
ATOM 813 C CA . ASP A 1 100 ? -14.414 -3.273 27.406 1.00 95.06 100 ASP A CA 1
ATOM 814 C C . ASP A 1 100 ? -14.439 -3.557 25.895 1.00 95.06 100 ASP A C 1
ATOM 816 O O . ASP A 1 100 ? -13.394 -3.862 25.325 1.00 95.06 100 ASP A O 1
ATOM 820 N N . GLN A 1 101 ? -15.565 -3.316 25.209 1.00 91.88 101 GLN A N 1
ATOM 821 C CA . GLN A 1 101 ? -15.651 -3.454 23.746 1.00 91.88 101 GLN A CA 1
ATOM 822 C C . GLN A 1 101 ? -14.645 -2.550 23.024 1.00 91.88 101 GLN A C 1
ATOM 824 O O . GLN A 1 101 ? -14.049 -2.953 22.028 1.00 91.88 101 GLN A O 1
ATOM 829 N N . TYR A 1 102 ? -14.389 -1.345 23.545 1.00 94.12 102 TYR A N 1
ATOM 830 C CA . TYR A 1 102 ? -13.349 -0.475 22.995 1.00 94.12 102 TYR A CA 1
ATOM 831 C C . TYR A 1 102 ? -11.945 -1.061 23.171 1.00 94.12 102 TYR A C 1
ATOM 833 O O . TYR A 1 102 ? -11.085 -0.867 22.310 1.00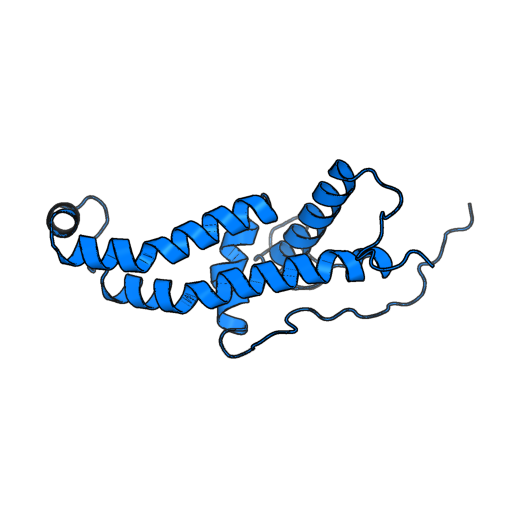 94.12 102 TYR A O 1
ATOM 841 N N . ARG A 1 103 ? -11.681 -1.779 24.270 1.00 95.38 103 ARG A N 1
ATOM 842 C CA . ARG A 1 103 ? -10.385 -2.441 24.483 1.00 95.38 103 ARG A CA 1
ATOM 843 C C . ARG A 1 103 ? -10.180 -3.538 23.445 1.00 95.38 103 ARG A C 1
ATOM 845 O O . ARG A 1 103 ? -9.109 -3.574 22.837 1.00 95.38 103 ARG A O 1
ATOM 852 N N . ASP A 1 104 ? -11.206 -4.343 23.196 1.00 95.56 104 ASP A N 1
ATOM 853 C CA . ASP A 1 104 ? -11.184 -5.413 22.194 1.00 95.56 104 ASP A CA 1
ATOM 854 C C . ASP A 1 104 ? -11.045 -4.846 20.775 1.00 95.56 104 ASP A C 1
ATOM 856 O O . ASP A 1 104 ? -10.180 -5.277 20.004 1.00 95.56 104 ASP A O 1
ATOM 860 N N . TRP A 1 105 ? -11.807 -3.797 20.452 1.00 96.31 105 TRP A N 1
ATOM 861 C CA . TRP A 1 105 ? -11.687 -3.061 19.192 1.00 96.31 105 TRP A CA 1
ATOM 862 C C . TRP A 1 105 ? -10.274 -2.496 19.004 1.00 96.31 105 TRP A C 1
ATOM 864 O O . TRP A 1 105 ? -9.648 -2.691 17.961 1.00 96.31 105 TRP A O 1
ATOM 874 N N . ASN A 1 106 ? -9.717 -1.852 20.034 1.00 96.56 106 ASN A N 1
ATOM 875 C CA . ASN A 1 106 ? -8.388 -1.245 19.981 1.00 96.56 106 ASN A CA 1
ATOM 876 C C . ASN A 1 106 ? -7.281 -2.296 19.790 1.00 96.56 106 ASN A C 1
ATOM 878 O O . ASN A 1 106 ? -6.342 -2.079 19.020 1.00 96.56 106 ASN A O 1
ATOM 882 N N . GLN A 1 107 ? -7.390 -3.453 20.450 1.00 96.12 107 GLN A N 1
ATOM 883 C CA . GLN A 1 107 ? -6.474 -4.577 20.232 1.00 96.12 107 GLN A CA 1
ATOM 884 C C . 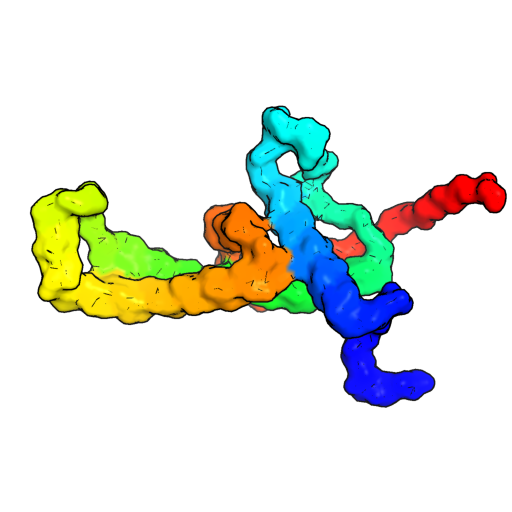GLN A 1 107 ? -6.574 -5.112 18.798 1.00 96.12 107 GLN A C 1
ATOM 886 O O . GLN A 1 107 ? -5.548 -5.374 18.165 1.00 96.12 107 GLN A O 1
ATOM 891 N N . THR A 1 108 ? -7.794 -5.205 18.268 1.00 97.12 108 THR A N 1
ATOM 892 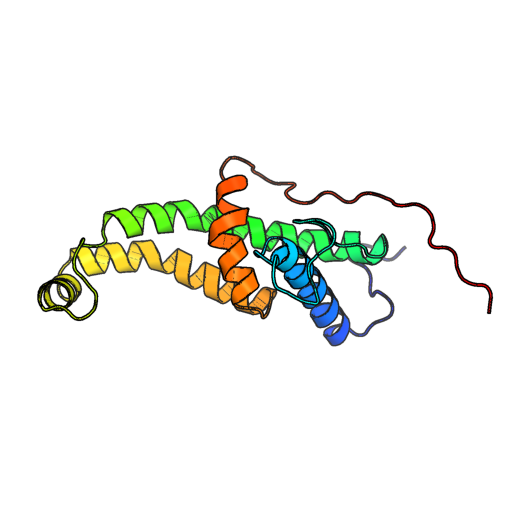C CA . THR A 1 108 ? -8.074 -5.737 16.929 1.00 97.12 108 THR A CA 1
ATOM 893 C C . THR A 1 108 ? -7.595 -4.801 15.816 1.00 97.12 108 THR A C 1
ATOM 895 O O . THR A 1 108 ? -6.979 -5.262 14.855 1.00 97.12 108 THR A O 1
ATOM 898 N N . ILE A 1 109 ? -7.770 -3.481 15.959 1.00 97.25 109 ILE A N 1
ATOM 899 C CA . ILE A 1 109 ? -7.363 -2.487 14.949 1.00 97.25 109 ILE A CA 1
ATOM 900 C C . ILE A 1 109 ? -5.861 -2.151 14.992 1.00 97.25 109 ILE A C 1
ATOM 902 O O . ILE A 1 109 ? -5.286 -1.677 14.002 1.00 97.25 109 ILE A O 1
ATOM 906 N N . ALA A 1 110 ? -5.175 -2.391 16.116 1.00 97.38 110 ALA A N 1
ATOM 907 C CA . ALA A 1 110 ? -3.768 -2.016 16.295 1.00 97.38 110 ALA A CA 1
ATOM 908 C C . ALA A 1 110 ? -2.818 -2.538 15.185 1.00 97.38 110 ALA A C 1
ATOM 910 O O . ALA A 1 110 ? -1.996 -1.749 14.690 1.00 97.38 110 ALA A O 1
ATOM 911 N N . PRO A 1 111 ? -2.920 -3.799 14.708 1.00 97.75 111 PRO A N 1
ATOM 912 C CA . PRO A 1 111 ? -2.148 -4.292 13.565 1.00 97.75 111 PRO A CA 1
ATOM 913 C C . PRO A 1 111 ? -2.391 -3.507 12.269 1.00 97.75 111 PRO A C 1
ATOM 915 O O . PRO A 1 111 ? -1.440 -3.258 11.522 1.00 97.75 111 PRO A O 1
ATOM 918 N N . VAL A 1 112 ? -3.628 -3.062 12.014 1.00 97.94 112 VAL A N 1
ATOM 919 C CA . VAL A 1 112 ? -3.993 -2.251 10.836 1.00 97.94 112 VAL A CA 1
ATOM 920 C C . VAL A 1 112 ? -3.301 -0.894 10.895 1.00 97.94 112 VAL A C 1
ATOM 922 O O . VAL A 1 112 ? -2.667 -0.461 9.926 1.00 97.94 112 VAL A O 1
ATOM 925 N N . VAL A 1 113 ? -3.333 -0.242 12.059 1.00 97.75 113 VAL A N 1
ATOM 926 C CA . VAL A 1 113 ? -2.640 1.035 12.286 1.00 97.75 113 VAL A CA 1
ATOM 927 C C . VAL A 1 113 ? -1.130 0.873 12.098 1.00 97.75 113 VAL A C 1
ATOM 929 O O . VAL A 1 113 ? -0.490 1.689 11.423 1.00 97.75 113 VAL A O 1
ATOM 932 N N . ALA A 1 114 ? -0.543 -0.197 12.641 1.00 98.19 114 ALA A N 1
ATOM 933 C CA . ALA A 1 114 ? 0.874 -0.506 12.466 1.00 98.19 114 ALA A CA 1
ATOM 934 C C . ALA A 1 114 ? 1.234 -0.750 10.987 1.00 98.19 114 ALA A C 1
ATOM 936 O O . ALA A 1 114 ? 2.250 -0.236 10.499 1.00 98.19 114 ALA A O 1
ATOM 937 N N . ALA A 1 115 ? 0.386 -1.471 10.248 1.00 98.31 115 ALA A N 1
ATOM 938 C CA . ALA A 1 115 ? 0.538 -1.708 8.816 1.00 98.31 115 ALA A CA 1
ATOM 939 C C . ALA A 1 115 ? 0.483 -0.399 8.013 1.00 98.31 115 ALA A C 1
ATOM 941 O O . ALA A 1 115 ? 1.397 -0.135 7.224 1.00 98.31 115 ALA A O 1
ATOM 942 N N . ARG A 1 116 ? -0.509 0.467 8.267 1.00 98.31 116 ARG A N 1
ATOM 943 C CA . ARG A 1 116 ? -0.634 1.796 7.637 1.00 98.31 116 ARG A CA 1
ATOM 944 C C . ARG A 1 116 ? 0.601 2.664 7.899 1.00 98.31 116 ARG A C 1
ATOM 946 O O . ARG A 1 116 ? 1.189 3.192 6.955 1.00 98.31 116 ARG A O 1
ATOM 953 N N . ARG A 1 117 ? 1.084 2.740 9.147 1.00 98.44 117 ARG A N 1
ATOM 954 C CA . ARG A 1 117 ? 2.323 3.470 9.506 1.00 98.44 117 ARG A CA 1
ATOM 955 C C . ARG A 1 117 ? 3.549 2.924 8.770 1.00 98.44 117 ARG A C 1
ATOM 957 O O . ARG A 1 117 ? 4.370 3.686 8.253 1.00 98.44 117 ARG A O 1
ATOM 964 N N . ARG A 1 118 ? 3.673 1.596 8.683 1.00 98.38 118 ARG A N 1
ATOM 965 C CA . ARG A 1 118 ? 4.766 0.938 7.955 1.00 98.38 118 ARG A CA 1
ATOM 966 C C . ARG A 1 118 ? 4.718 1.252 6.461 1.00 98.38 118 ARG A C 1
ATOM 968 O O . ARG A 1 118 ? 5.762 1.535 5.873 1.00 98.38 118 ARG A O 1
ATOM 975 N N . LEU A 1 119 ? 3.536 1.210 5.856 1.00 98.44 119 LEU A N 1
ATOM 976 C CA . LEU A 1 119 ? 3.334 1.512 4.440 1.00 98.44 119 LEU A CA 1
ATOM 977 C C . LEU A 1 119 ? 3.621 2.982 4.125 1.00 98.44 119 LEU A C 1
ATOM 979 O O . LEU A 1 119 ? 4.319 3.249 3.149 1.00 98.44 119 LEU A O 1
ATOM 983 N N . LEU A 1 120 ? 3.227 3.913 4.998 1.00 98.12 120 LEU A N 1
ATOM 984 C CA . LEU A 1 120 ? 3.596 5.328 4.879 1.00 98.12 120 LEU A CA 1
ATOM 985 C C . LEU A 1 120 ? 5.116 5.528 4.871 1.00 98.12 120 LEU A C 1
ATOM 987 O O . LEU A 1 120 ? 5.631 6.285 4.057 1.00 98.12 120 LEU A O 1
ATOM 991 N N . LYS A 1 121 ? 5.873 4.802 5.700 1.00 97.62 121 LYS A N 1
ATOM 992 C CA . LYS A 1 121 ? 7.348 4.864 5.676 1.00 97.62 121 LYS A CA 1
ATOM 993 C C . LYS A 1 121 ? 7.947 4.322 4.369 1.00 97.62 121 LYS A C 1
ATOM 995 O O . LYS A 1 121 ? 9.000 4.791 3.921 1.00 97.62 121 LYS A O 1
ATOM 1000 N N . LEU A 1 122 ? 7.311 3.310 3.775 1.00 97.81 122 LEU A N 1
ATOM 1001 C CA . LEU A 1 122 ? 7.769 2.673 2.538 1.00 97.81 122 LEU A CA 1
ATOM 1002 C C . LEU A 1 122 ? 7.448 3.515 1.298 1.00 97.81 122 LEU A C 1
ATOM 1004 O O . LEU A 1 122 ? 8.344 3.703 0.477 1.00 97.81 122 LEU A O 1
ATOM 1008 N N . LEU A 1 123 ? 6.216 4.019 1.190 1.00 97.56 123 LEU A N 1
ATOM 1009 C CA . LEU A 1 123 ? 5.675 4.732 0.026 1.00 97.56 123 LEU A CA 1
ATOM 1010 C C . LEU A 1 123 ? 5.815 6.257 0.130 1.00 97.56 123 LEU A C 1
ATOM 1012 O O . LEU A 1 123 ? 6.002 6.927 -0.880 1.00 97.56 123 LEU A O 1
ATOM 1016 N N . GLY A 1 124 ? 5.783 6.817 1.339 1.00 96.56 124 GLY A N 1
ATOM 1017 C CA . GLY A 1 124 ? 5.867 8.262 1.571 1.00 96.56 124 GLY A CA 1
ATOM 1018 C C . GLY A 1 124 ? 4.639 9.055 1.120 1.00 96.56 124 GLY A C 1
ATOM 1019 O O . GLY A 1 124 ? 4.704 10.276 1.116 1.00 96.56 124 GLY A O 1
ATOM 1020 N N . ASP A 1 125 ? 3.547 8.384 0.752 1.00 97.00 125 ASP A N 1
ATOM 1021 C CA . ASP A 1 125 ? 2.350 9.004 0.190 1.00 97.00 125 ASP A CA 1
ATOM 1022 C C . ASP A 1 125 ? 1.092 8.445 0.870 1.00 97.00 125 ASP A C 1
ATOM 1024 O O . ASP A 1 125 ? 0.915 7.227 0.956 1.00 97.00 125 ASP A O 1
ATOM 1028 N N . LYS A 1 126 ? 0.238 9.332 1.395 1.00 97.50 126 LYS A N 1
ATOM 1029 C CA . LYS A 1 126 ? -0.981 8.951 2.129 1.00 97.50 126 LYS A CA 1
ATOM 1030 C C . LYS A 1 126 ? -2.086 8.455 1.200 1.00 97.50 126 LYS A C 1
ATOM 1032 O O . LYS A 1 126 ? -2.779 7.505 1.557 1.00 97.50 126 LYS A O 1
ATOM 1037 N N . GLN A 1 127 ? -2.231 9.065 0.026 1.00 96.94 127 GLN A N 1
ATOM 1038 C CA . GLN A 1 127 ? -3.239 8.685 -0.959 1.00 96.94 127 GLN A CA 1
ATOM 1039 C C . GLN A 1 127 ? -2.930 7.298 -1.526 1.00 96.94 127 GLN A C 1
ATOM 1041 O O . GLN A 1 127 ? -3.822 6.460 -1.612 1.00 96.94 127 GLN A O 1
ATOM 1046 N N . ALA A 1 128 ? -1.657 7.009 -1.808 1.00 97.81 128 ALA A N 1
ATOM 1047 C CA . ALA A 1 128 ? -1.229 5.682 -2.232 1.00 97.81 128 ALA A CA 1
ATOM 1048 C C . ALA A 1 128 ? -1.537 4.617 -1.169 1.00 97.81 128 ALA A C 1
ATOM 1050 O O . ALA A 1 128 ? -1.991 3.529 -1.502 1.00 97.81 128 ALA A O 1
ATOM 1051 N N . VAL A 1 129 ? -1.314 4.912 0.118 1.00 98.31 129 VAL A N 1
ATOM 1052 C CA . VAL A 1 129 ? -1.670 3.973 1.196 1.00 98.31 129 VAL A CA 1
ATOM 1053 C C . VAL A 1 129 ? -3.178 3.761 1.269 1.00 98.31 129 VAL A C 1
ATOM 1055 O O . VAL A 1 129 ? -3.592 2.623 1.448 1.00 98.31 129 VAL A O 1
ATOM 1058 N N . ARG A 1 130 ? -3.981 4.815 1.098 1.00 98.00 130 ARG A N 1
ATOM 1059 C CA . ARG A 1 130 ? -5.443 4.712 1.067 1.00 98.00 130 ARG A CA 1
ATOM 1060 C C . ARG A 1 130 ? -5.912 3.771 -0.052 1.00 98.00 130 ARG A C 1
ATOM 1062 O O . ARG A 1 130 ? -6.490 2.737 0.244 1.00 98.00 130 ARG A O 1
ATOM 1069 N N . ILE A 1 131 ? -5.531 4.050 -1.299 1.00 97.69 131 ILE A N 1
ATOM 1070 C CA . ILE A 1 131 ? -5.841 3.213 -2.479 1.00 97.69 131 ILE A CA 1
ATOM 1071 C C . ILE A 1 131 ? -5.392 1.759 -2.277 1.00 97.69 131 ILE A C 1
ATOM 1073 O O . ILE A 1 131 ? -6.044 0.808 -2.704 1.00 97.69 131 ILE A O 1
ATOM 1077 N N . LEU A 1 132 ? -4.249 1.561 -1.615 1.00 97.19 132 LEU A N 1
ATOM 1078 C CA . LEU A 1 132 ? -3.738 0.223 -1.356 1.00 97.19 132 LEU A CA 1
ATOM 1079 C C . LEU A 1 132 ? -4.673 -0.600 -0.457 1.00 97.19 132 LEU A C 1
ATOM 1081 O O . LEU A 1 132 ? -4.770 -1.804 -0.678 1.00 97.19 132 LEU A O 1
ATOM 1085 N N . PHE A 1 133 ? -5.308 0.019 0.541 1.00 97.81 133 PHE A N 1
ATOM 1086 C CA . PHE A 1 133 ? -6.264 -0.644 1.435 1.00 97.81 133 PHE A CA 1
ATOM 1087 C C . PHE A 1 133 ? -7.670 -0.715 0.842 1.00 97.81 133 PHE A C 1
ATOM 1089 O O . PHE A 1 133 ? -8.296 -1.759 0.974 1.00 97.81 133 PHE A O 1
ATOM 1096 N N . ASP A 1 134 ? -8.128 0.352 0.192 1.00 96.75 134 ASP A N 1
ATOM 1097 C CA . ASP A 1 134 ? -9.508 0.467 -0.287 1.00 96.75 134 ASP A CA 1
ATOM 1098 C C . ASP A 1 134 ? -9.726 -0.361 -1.568 1.00 96.75 134 ASP A C 1
ATOM 1100 O O . ASP A 1 134 ? -10.700 -1.099 -1.673 1.00 96.75 134 ASP A O 1
ATOM 1104 N N . ASP A 1 135 ? -8.783 -0.305 -2.518 1.00 96.50 135 ASP A N 1
ATOM 1105 C CA . ASP A 1 135 ? -8.991 -0.842 -3.871 1.00 96.50 135 ASP A CA 1
ATOM 1106 C C . ASP A 1 135 ? -8.119 -2.075 -4.159 1.00 96.50 135 ASP A C 1
ATOM 1108 O O . ASP A 1 135 ? -8.570 -3.098 -4.683 1.00 96.50 135 ASP A O 1
ATOM 1112 N N . ILE A 1 136 ? -6.821 -1.998 -3.838 1.00 97.25 136 ILE A N 1
ATOM 1113 C CA . ILE A 1 136 ? -5.846 -3.006 -4.290 1.00 97.25 136 ILE A CA 1
ATOM 1114 C C . ILE A 1 136 ? -5.842 -4.246 -3.394 1.00 97.25 136 ILE A C 1
ATOM 1116 O O . ILE A 1 136 ? -5.781 -5.367 -3.903 1.00 97.25 136 ILE A O 1
ATOM 1120 N N . ALA A 1 137 ? -5.819 -4.077 -2.071 1.00 97.12 137 ALA A N 1
ATOM 1121 C CA . ALA A 1 137 ? -5.710 -5.203 -1.149 1.00 97.12 137 ALA A CA 1
ATOM 1122 C C . ALA A 1 137 ? -6.924 -6.150 -1.209 1.00 97.12 137 ALA A C 1
ATOM 1124 O O . ALA A 1 137 ? -6.670 -7.356 -1.306 1.00 97.12 137 ALA A O 1
ATOM 1125 N N . PRO A 1 138 ? -8.186 -5.665 -1.231 1.00 97.19 138 PRO A N 1
ATOM 1126 C CA . PRO A 1 138 ? -9.363 -6.535 -1.302 1.00 97.19 138 PRO A CA 1
ATOM 1127 C C . PRO A 1 138 ? -9.361 -7.388 -2.572 1.00 97.19 138 PRO A C 1
ATOM 1129 O O . PRO A 1 138 ? -9.552 -8.600 -2.520 1.00 97.19 138 PRO A O 1
ATOM 1132 N N . ARG A 1 139 ? -8.966 -6.799 -3.710 1.00 96.50 139 ARG A N 1
ATOM 1133 C CA . ARG A 1 139 ? -8.813 -7.505 -4.994 1.00 96.50 139 ARG A CA 1
ATOM 1134 C C . ARG A 1 139 ? -7.856 -8.708 -4.940 1.00 96.50 139 ARG A C 1
ATOM 1136 O O . ARG A 1 139 ? -7.925 -9.588 -5.798 1.00 96.50 139 ARG A O 1
ATOM 1143 N N . PHE A 1 140 ? -6.923 -8.741 -3.989 1.00 96.69 140 PHE A N 1
ATOM 1144 C CA . PHE A 1 140 ? -5.909 -9.790 -3.875 1.00 96.69 140 PHE A CA 1
ATOM 1145 C C . PHE A 1 140 ? -6.013 -10.622 -2.590 1.00 96.69 140 PHE A C 1
ATOM 1147 O O . PHE A 1 140 ? -5.045 -11.318 -2.276 1.00 96.69 140 PHE A O 1
ATOM 1154 N N . GLN A 1 141 ? -7.138 -10.588 -1.868 1.00 94.38 141 GLN A N 1
ATOM 1155 C CA . GLN A 1 141 ? -7.328 -11.276 -0.580 1.00 94.38 141 GLN A CA 1
ATOM 1156 C C . GLN A 1 141 ? -6.929 -12.762 -0.620 1.00 94.38 141 GLN A C 1
ATOM 1158 O O . GLN A 1 141 ? -6.103 -13.193 0.196 1.00 94.38 141 GLN A O 1
ATOM 1163 N N . ASP A 1 142 ? -7.377 -13.485 -1.648 1.00 93.81 142 ASP A N 1
ATOM 1164 C CA . ASP A 1 142 ? -7.137 -14.928 -1.819 1.00 93.81 142 ASP A CA 1
ATOM 1165 C C . ASP A 1 142 ? -5.806 -15.265 -2.503 1.00 93.81 142 ASP A C 1
ATOM 1167 O O . ASP A 1 142 ? -5.434 -16.431 -2.664 1.00 93.81 142 ASP A O 1
ATOM 1171 N N . ARG A 1 143 ? -5.043 -14.251 -2.930 1.00 95.50 143 ARG A N 1
ATOM 1172 C CA . ARG A 1 143 ? -3.807 -14.457 -3.686 1.00 95.50 143 ARG A CA 1
ATOM 1173 C C . ARG A 1 143 ? -2.586 -14.457 -2.757 1.00 95.50 143 ARG A C 1
ATOM 1175 O O . ARG A 1 143 ? -2.288 -13.433 -2.144 1.00 95.50 143 ARG A O 1
ATOM 1182 N N . PRO A 1 144 ? -1.781 -15.539 -2.711 1.00 92.31 144 PRO A N 1
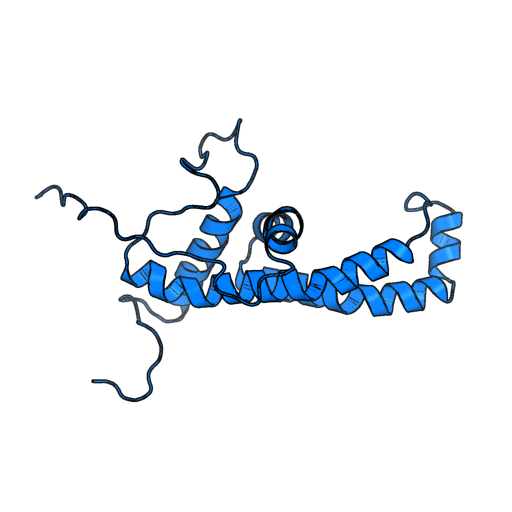ATOM 1183 C CA . PRO A 1 144 ? -0.615 -15.602 -1.824 1.00 92.31 144 PRO A CA 1
ATOM 1184 C C . PRO A 1 144 ? 0.571 -14.739 -2.294 1.00 92.31 144 PRO A C 1
ATOM 1186 O O . PRO A 1 144 ? 1.426 -14.373 -1.485 1.00 92.31 144 PRO A O 1
ATOM 1189 N N . GLY A 1 145 ? 0.647 -14.401 -3.588 1.00 95.00 145 GLY A N 1
ATOM 1190 C CA . GLY A 1 145 ? 1.709 -13.561 -4.144 1.00 95.00 145 GLY A CA 1
ATOM 1191 C C . GLY A 1 145 ? 1.647 -13.362 -5.659 1.00 95.00 145 GLY A C 1
ATOM 1192 O O . GLY A 1 145 ? 0.792 -13.915 -6.357 1.00 95.00 145 GLY A O 1
ATOM 1193 N N . GLY A 1 146 ? 2.588 -12.573 -6.186 1.00 95.88 146 GLY A N 1
ATOM 1194 C CA . GLY A 1 146 ? 2.682 -12.287 -7.618 1.00 95.88 146 GLY A CA 1
ATOM 1195 C C . GLY A 1 146 ? 1.671 -11.237 -8.070 1.00 95.88 146 GLY A C 1
ATOM 1196 O O . GLY A 1 146 ? 1.036 -11.406 -9.107 1.00 95.88 146 GLY A O 1
ATOM 1197 N N . TYR A 1 147 ? 1.517 -10.168 -7.296 1.00 96.81 147 TYR A N 1
ATOM 1198 C CA . TYR A 1 147 ? 0.533 -9.109 -7.543 1.00 96.81 147 TYR A CA 1
ATOM 1199 C C . TYR A 1 147 ? 0.914 -8.220 -8.732 1.00 96.81 147 TYR A C 1
ATOM 1201 O O . TYR A 1 147 ? 0.064 -7.576 -9.337 1.00 96.81 147 TYR A O 1
ATOM 1209 N N . THR A 1 148 ? 2.199 -8.195 -9.095 1.00 97.25 148 THR A N 1
ATOM 1210 C CA . THR A 1 148 ? 2.713 -7.382 -10.201 1.00 97.25 148 THR A CA 1
ATOM 1211 C C . THR A 1 148 ? 3.179 -8.233 -11.379 1.00 97.25 148 THR A C 1
ATOM 1213 O O . THR A 1 148 ? 3.773 -9.307 -11.227 1.00 97.25 148 THR A O 1
ATOM 1216 N N . ARG A 1 149 ? 2.970 -7.702 -12.588 1.00 97.25 149 ARG A N 1
ATOM 1217 C CA . ARG A 1 149 ? 3.464 -8.262 -13.852 1.00 97.25 149 ARG A CA 1
ATOM 1218 C C . ARG A 1 149 ? 4.421 -7.274 -14.516 1.00 97.25 149 ARG A C 1
ATOM 1220 O O . ARG A 1 149 ? 4.158 -6.078 -14.547 1.00 97.25 149 ARG A O 1
ATOM 1227 N N . ILE A 1 150 ? 5.524 -7.776 -15.076 1.00 97.38 150 ILE A N 1
ATOM 1228 C CA . ILE A 1 150 ? 6.462 -6.977 -15.877 1.00 97.38 150 ILE A CA 1
ATOM 1229 C C . ILE A 1 150 ? 6.319 -7.405 -17.334 1.00 97.38 150 ILE A C 1
ATOM 1231 O O . ILE A 1 150 ? 6.628 -8.546 -17.669 1.00 97.38 150 ILE A O 1
ATOM 1235 N N . LEU A 1 151 ? 5.882 -6.483 -18.189 1.00 95.88 151 LEU A N 1
ATOM 1236 C CA . LEU A 1 151 ? 5.796 -6.680 -19.634 1.00 95.88 151 LEU A CA 1
ATOM 1237 C C . LEU A 1 151 ? 6.941 -5.931 -20.322 1.00 95.88 151 LEU A C 1
ATOM 1239 O O . LEU A 1 151 ? 7.254 -4.793 -19.962 1.00 95.88 151 LEU A O 1
ATOM 1243 N N . ARG A 1 152 ? 7.591 -6.574 -21.297 1.00 94.56 152 ARG A N 1
ATOM 1244 C CA . ARG A 1 152 ? 8.587 -5.919 -22.151 1.00 94.56 152 ARG A CA 1
ATOM 1245 C C . ARG A 1 152 ? 7.858 -5.224 -23.294 1.00 94.56 152 ARG A C 1
ATOM 1247 O O . ARG A 1 152 ? 7.098 -5.861 -24.007 1.00 94.56 152 ARG A O 1
ATOM 1254 N N . LEU A 1 153 ? 8.098 -3.927 -23.435 1.00 91.19 153 LEU A N 1
ATOM 1255 C CA . LEU A 1 153 ? 7.614 -3.132 -24.560 1.00 91.19 153 LEU A CA 1
ATOM 1256 C C . LEU A 1 153 ? 8.694 -3.063 -25.644 1.00 91.19 153 LEU A C 1
ATOM 1258 O O . LEU A 1 153 ? 9.857 -3.382 -25.371 1.00 91.19 153 LEU A O 1
ATOM 1262 N N . ALA A 1 154 ? 8.307 -2.619 -26.842 1.00 87.25 154 ALA A N 1
ATOM 1263 C CA . ALA A 1 154 ? 9.241 -2.329 -27.923 1.00 87.25 154 ALA A CA 1
ATOM 1264 C C . ALA A 1 154 ? 10.365 -1.390 -27.450 1.00 87.25 154 ALA A C 1
ATOM 1266 O O . ALA A 1 154 ? 10.194 -0.585 -26.523 1.00 87.25 154 ALA A O 1
ATOM 1267 N N . GLN A 1 155 ? 11.539 -1.526 -28.065 1.00 83.19 155 GLN A N 1
ATOM 1268 C CA . GLN A 1 155 ? 12.686 -0.699 -27.723 1.00 83.19 155 GLN A CA 1
ATOM 1269 C C . GLN A 1 155 ? 12.327 0.767 -27.963 1.00 83.19 155 GLN A C 1
ATOM 1271 O O . GLN A 1 155 ? 11.828 1.128 -29.023 1.00 83.19 155 GLN A O 1
ATOM 1276 N N . ARG A 1 156 ? 12.545 1.611 -26.949 1.00 77.88 156 ARG A N 1
ATOM 1277 C CA . ARG A 1 156 ? 12.310 3.049 -27.090 1.00 77.88 156 ARG A CA 1
ATOM 1278 C C . ARG A 1 156 ? 13.171 3.549 -28.246 1.00 77.88 156 ARG A C 1
ATOM 1280 O O . ARG A 1 156 ? 14.386 3.344 -28.194 1.00 77.88 156 ARG A O 1
ATOM 1287 N N . CYS A 1 157 ? 12.564 4.206 -29.233 1.00 68.19 157 CYS A N 1
ATOM 1288 C CA . CYS A 1 157 ? 13.313 4.942 -30.240 1.00 68.19 157 CYS A CA 1
ATOM 1289 C C . CYS A 1 157 ? 14.193 5.947 -29.497 1.00 68.19 157 CYS A C 1
ATOM 1291 O O . CYS A 1 157 ? 13.693 6.857 -28.834 1.00 68.19 157 CYS A O 1
ATOM 1293 N N . ARG A 1 158 ? 15.512 5.742 -29.527 1.00 57.75 158 ARG A N 1
ATOM 1294 C CA . ARG A 1 158 ? 16.425 6.840 -29.240 1.00 57.75 158 ARG A CA 1
ATOM 1295 C C . ARG A 1 158 ? 16.282 7.760 -30.439 1.00 57.75 158 ARG A C 1
ATOM 1297 O O . ARG A 1 158 ? 16.659 7.357 -31.532 1.00 57.75 158 ARG A O 1
ATOM 1304 N N . ALA A 1 159 ? 15.709 8.943 -30.245 1.00 48.38 159 ALA A N 1
ATOM 1305 C CA . ALA A 1 159 ? 15.990 10.034 -31.160 1.00 48.38 159 ALA A CA 1
ATOM 1306 C C . ALA A 1 159 ? 17.517 10.184 -31.156 1.00 48.38 159 ALA A C 1
ATOM 1308 O O . ALA A 1 159 ? 18.097 10.514 -30.115 1.00 48.38 159 ALA A O 1
ATOM 1309 N N . LEU A 1 160 ? 18.148 9.769 -32.256 1.00 45.50 160 LEU A N 1
ATOM 1310 C CA . LEU A 1 160 ? 19.550 10.041 -32.530 1.00 45.50 160 LEU A CA 1
ATOM 1311 C C . LEU A 1 160 ? 19.660 11.570 -32.529 1.00 45.50 160 LEU A C 1
ATOM 1313 O O . LEU A 1 160 ? 19.064 12.214 -33.386 1.00 45.50 160 LEU A O 1
ATOM 1317 N N . HIS A 1 161 ? 20.288 12.115 -31.491 1.00 42.53 161 HIS A N 1
ATOM 1318 C CA . HIS A 1 161 ? 20.784 13.485 -31.473 1.00 42.53 161 HIS A CA 1
ATOM 1319 C C . HIS A 1 161 ? 22.284 13.394 -31.712 1.00 42.53 161 HIS A C 1
ATOM 1321 O O . HIS A 1 161 ? 22.895 12.494 -31.081 1.00 42.53 161 HIS A O 1
#

Organism: NCBI:txid412755

Foldseek 3Di:
DDPPDDADCPPHDPVVLLVLLLQVLLVLLCQQDPCVPPPPHDPDRNDDDDDPRSCVRSQVLNQVLLVLLLVLVVLVVVLVVLDDPDDPPDPVNVVSCVDVSVVVSCVSCVSVVVSLVVSCVRNVDNVSSVSSNPPVNVVCNVPPTDSDDDDDDPDPPDPPD